Protein AF-A0A8T4JBU8-F1 (afdb_monomer)

Structure (mmCIF, N/CA/C/O backbone):
data_AF-A0A8T4JBU8-F1
#
_entry.id   AF-A0A8T4JBU8-F1
#
loop_
_atom_site.group_PDB
_atom_site.id
_atom_site.type_symbol
_atom_site.label_atom_id
_atom_site.label_alt_id
_atom_site.label_comp_id
_atom_site.label_asym_id
_atom_site.label_entity_id
_atom_site.label_seq_id
_atom_site.pdbx_PDB_ins_code
_atom_site.Cartn_x
_atom_site.Cartn_y
_atom_site.Cartn_z
_atom_site.occupancy
_atom_site.B_iso_or_equiv
_atom_site.auth_seq_id
_atom_site.auth_comp_id
_atom_site.auth_asym_id
_atom_site.auth_atom_id
_atom_site.pdbx_PDB_model_num
ATOM 1 N N . MET A 1 1 ? -31.894 -15.457 31.623 1.00 74.62 1 MET A N 1
ATOM 2 C CA . MET A 1 1 ? -31.331 -14.915 30.362 1.00 74.62 1 MET A CA 1
ATOM 3 C C . MET A 1 1 ? -31.543 -13.406 30.257 1.00 74.62 1 MET A C 1
ATOM 5 O O . MET A 1 1 ? -30.558 -12.688 30.187 1.00 74.62 1 MET A O 1
ATOM 9 N N . ILE A 1 2 ? -32.787 -12.917 30.328 1.00 86.38 2 ILE A N 1
ATOM 10 C CA . ILE A 1 2 ? -33.111 -11.477 30.241 1.00 86.38 2 ILE A CA 1
ATOM 11 C C . ILE A 1 2 ? -32.427 -10.653 31.348 1.00 86.38 2 ILE A C 1
ATOM 13 O O . ILE A 1 2 ? -31.836 -9.618 31.059 1.00 86.38 2 ILE A O 1
ATOM 17 N N . ASP A 1 3 ? -32.409 -11.143 32.589 1.00 89.75 3 ASP A N 1
ATOM 18 C CA . ASP A 1 3 ? -31.789 -10.412 33.709 1.00 89.75 3 ASP A CA 1
ATOM 19 C C . ASP A 1 3 ? -30.261 -10.342 33.613 1.00 89.75 3 ASP A C 1
ATOM 21 O O . ASP A 1 3 ? -29.651 -9.350 34.004 1.00 89.75 3 ASP A O 1
ATOM 25 N N . ALA A 1 4 ? -29.635 -11.369 33.032 1.00 86.44 4 ALA A N 1
ATOM 26 C CA . ALA A 1 4 ? -28.199 -11.369 32.770 1.00 86.44 4 ALA A CA 1
ATOM 27 C C . ALA A 1 4 ? -27.836 -10.323 31.705 1.00 86.44 4 ALA A C 1
ATOM 29 O O . ALA A 1 4 ? -26.882 -9.573 31.890 1.00 86.44 4 ALA A O 1
ATOM 30 N N . LEU A 1 5 ? -28.633 -10.216 30.635 1.00 89.06 5 LEU A N 1
ATOM 31 C CA . LEU A 1 5 ? -28.446 -9.205 29.589 1.00 89.06 5 LEU A CA 1
ATOM 32 C C . LEU A 1 5 ? -28.658 -7.783 30.121 1.00 89.06 5 LEU A C 1
ATOM 34 O O . LEU A 1 5 ? -27.854 -6.901 29.825 1.00 89.06 5 LEU A O 1
ATOM 38 N N . LYS A 1 6 ? -29.683 -7.564 30.956 1.00 89.62 6 LYS A N 1
ATOM 39 C CA . LYS A 1 6 ? -29.900 -6.269 31.623 1.00 89.62 6 LYS A CA 1
ATOM 40 C C . LYS A 1 6 ? -28.721 -5.890 32.511 1.00 89.62 6 LYS A C 1
ATOM 42 O O . LYS A 1 6 ? -28.184 -4.799 32.375 1.00 89.62 6 LYS A O 1
ATOM 47 N N . LYS A 1 7 ? -28.240 -6.824 33.337 1.00 88.62 7 LYS A N 1
ATOM 48 C CA . LYS A 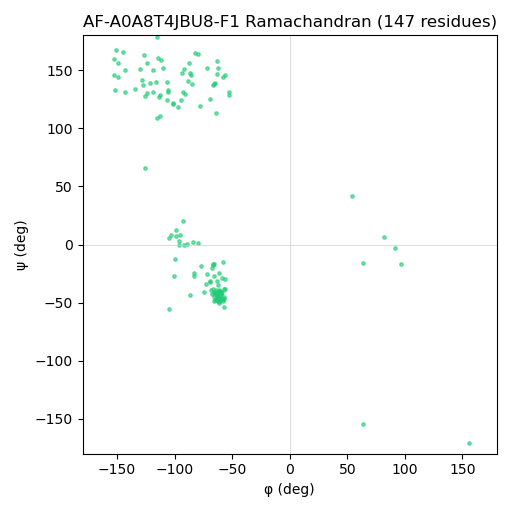1 7 ? -27.076 -6.595 34.202 1.00 88.62 7 LYS A CA 1
ATOM 49 C C . LYS A 1 7 ? -25.821 -6.223 33.404 1.00 88.62 7 LYS A C 1
ATOM 51 O O . LYS A 1 7 ? -25.077 -5.337 33.822 1.00 88.62 7 LYS A O 1
ATOM 56 N N . VAL A 1 8 ? -25.588 -6.876 32.263 1.00 87.31 8 VAL A N 1
ATOM 57 C CA . VAL A 1 8 ? -24.476 -6.545 31.354 1.00 87.31 8 VAL A CA 1
ATOM 58 C C . VAL A 1 8 ? -24.649 -5.147 30.763 1.00 87.31 8 VAL A C 1
ATOM 60 O O . VAL A 1 8 ? -23.716 -4.352 30.827 1.00 87.31 8 VAL A O 1
ATOM 63 N N . SER A 1 9 ? -25.842 -4.825 30.259 1.00 87.00 9 SER A N 1
ATOM 64 C CA . SER A 1 9 ? -26.181 -3.501 29.722 1.00 87.00 9 SER A CA 1
ATOM 65 C C . SER A 1 9 ? -25.972 -2.386 30.750 1.00 87.00 9 SER A C 1
ATOM 67 O O . SER A 1 9 ? -25.334 -1.379 30.454 1.00 87.00 9 SER A O 1
ATOM 69 N N . ASP A 1 10 ? -26.452 -2.566 31.978 1.00 88.75 10 ASP A N 1
ATOM 70 C CA . ASP A 1 10 ? -26.332 -1.559 33.038 1.00 88.75 10 ASP A CA 1
ATOM 71 C C . ASP A 1 10 ? -24.874 -1.357 33.463 1.00 88.75 10 ASP A C 1
ATOM 73 O O . ASP A 1 10 ? -24.428 -0.231 33.693 1.00 88.75 10 ASP A O 1
ATOM 77 N N . THR A 1 11 ? -24.106 -2.449 33.508 1.00 84.81 11 THR A N 1
ATOM 78 C CA . THR A 1 11 ? -22.665 -2.403 33.779 1.00 84.81 11 THR A CA 1
ATOM 79 C C . THR A 1 11 ? -21.936 -1.660 32.662 1.00 84.81 11 THR A C 1
ATOM 81 O O . THR A 1 11 ? -21.146 -0.765 32.950 1.00 84.81 11 THR A O 1
ATOM 84 N N . TRP A 1 12 ? -22.232 -1.972 31.399 1.00 83.06 12 TRP A N 1
ATOM 85 C CA . TRP A 1 12 ? -21.664 -1.284 30.241 1.00 83.06 12 TRP A CA 1
ATOM 86 C C . TRP A 1 12 ? -21.956 0.215 30.289 1.00 83.06 12 TRP A C 1
ATOM 88 O O . TRP A 1 12 ? -21.027 1.015 30.323 1.00 83.06 12 TRP A O 1
ATOM 98 N N . ASN A 1 13 ? -23.230 0.588 30.431 1.00 84.88 13 ASN A N 1
ATOM 99 C CA . ASN A 1 13 ? -23.665 1.980 30.513 1.00 84.88 13 ASN A CA 1
ATOM 100 C C . ASN A 1 13 ? -22.975 2.738 31.650 1.00 84.88 13 ASN A C 1
ATOM 102 O O . ASN A 1 13 ? -22.597 3.891 31.470 1.00 84.88 13 ASN A O 1
ATOM 106 N N . LYS A 1 14 ? -22.750 2.095 32.799 1.00 84.88 14 LYS A N 1
ATOM 107 C CA . LYS A 1 14 ? -22.022 2.704 33.917 1.00 84.88 14 LYS A CA 1
ATOM 108 C C . LYS A 1 14 ? -20.574 3.056 33.557 1.00 84.88 14 LYS A C 1
ATOM 110 O O . LYS A 1 14 ? -20.103 4.118 33.955 1.00 84.88 14 LYS A O 1
ATOM 115 N N . TYR A 1 15 ? -19.865 2.184 32.838 1.00 78.50 15 TYR A N 1
ATOM 116 C CA . TYR A 1 15 ? -18.465 2.416 32.459 1.00 78.50 15 TYR A CA 1
ATOM 117 C C . TYR A 1 15 ? -18.321 3.278 31.201 1.00 78.50 15 TYR A C 1
ATOM 119 O O . TYR A 1 15 ? -17.327 3.988 31.071 1.00 78.50 15 TYR A O 1
ATOM 127 N N . THR A 1 16 ? -19.308 3.268 30.301 1.00 84.25 16 THR A N 1
ATOM 128 C CA . THR A 1 16 ? -19.267 4.029 29.045 1.00 84.25 16 THR A CA 1
ATOM 129 C C . THR A 1 16 ? -19.955 5.393 29.101 1.00 84.25 16 THR A C 1
ATOM 131 O O . THR A 1 16 ? -20.120 6.036 28.065 1.00 84.25 16 THR A O 1
ATOM 134 N N . GLN A 1 17 ? -20.383 5.850 30.275 1.00 85.50 17 GLN A N 1
ATOM 135 C CA . GLN A 1 17 ? -20.943 7.189 30.447 1.00 85.50 17 GLN A CA 1
ATOM 136 C C . GLN A 1 17 ? -19.852 8.241 30.694 1.00 85.50 17 GLN A C 1
ATOM 138 O O . GLN A 1 17 ? -18.827 7.986 31.329 1.00 85.50 17 GLN A O 1
ATOM 143 N N . GLY A 1 18 ? -20.092 9.454 30.191 1.00 88.31 18 GLY A N 1
ATOM 144 C CA . GLY A 1 18 ? -19.197 10.599 30.362 1.00 88.31 18 GLY A CA 1
ATOM 145 C C . GLY A 1 18 ? -17.823 10.417 29.705 1.00 88.31 18 GLY A C 1
ATOM 146 O O . GLY A 1 18 ? -17.656 9.664 28.746 1.00 88.31 18 GLY A O 1
ATOM 147 N N . THR A 1 19 ? -16.818 11.120 30.230 1.00 86.62 19 THR A N 1
ATOM 148 C CA . THR A 1 19 ? -15.453 11.148 29.674 1.00 86.62 19 THR A CA 1
ATOM 149 C C . THR A 1 19 ? -14.777 9.775 29.676 1.00 86.62 19 THR A C 1
ATOM 151 O O . THR A 1 19 ? -14.056 9.449 28.737 1.00 86.62 19 THR A O 1
ATOM 154 N N . ALA A 1 20 ? -15.041 8.942 30.691 1.00 87.94 20 ALA A N 1
ATOM 155 C CA . ALA A 1 20 ? -14.508 7.581 30.766 1.00 87.94 20 ALA A CA 1
ATOM 156 C C . ALA A 1 20 ? -14.975 6.723 29.580 1.00 87.94 20 ALA A C 1
ATOM 158 O O . ALA A 1 20 ? -14.176 6.002 28.987 1.00 87.94 20 ALA A O 1
ATOM 159 N N . GLY A 1 21 ? -16.237 6.873 29.171 1.00 90.50 21 GLY A N 1
ATOM 160 C CA . GLY A 1 21 ? -16.758 6.196 27.992 1.00 90.50 21 G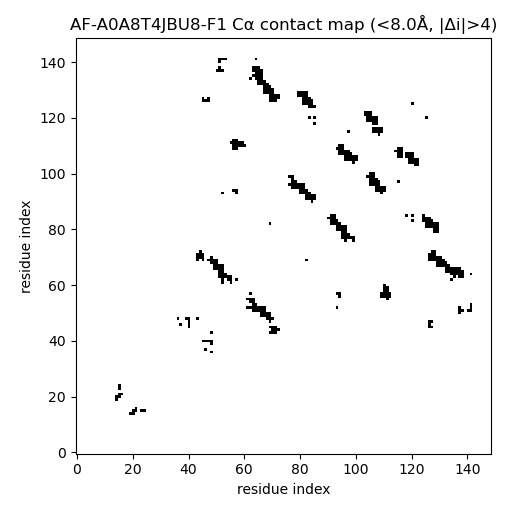LY A CA 1
ATOM 161 C C . GLY A 1 21 ? -16.106 6.629 26.694 1.00 90.50 21 GLY A C 1
ATOM 162 O O . GLY A 1 21 ? -15.759 5.774 25.888 1.00 90.50 21 GLY A O 1
ATOM 163 N N . ILE A 1 22 ? -15.874 7.931 26.508 1.00 90.44 22 ILE A N 1
ATOM 164 C CA . ILE A 1 22 ? -15.168 8.440 25.322 1.00 90.44 22 ILE A CA 1
ATOM 165 C C . ILE A 1 22 ? -13.781 7.798 25.223 1.00 90.44 22 ILE A C 1
ATOM 167 O O . ILE A 1 22 ? -13.420 7.288 24.166 1.00 90.44 22 ILE A O 1
ATOM 171 N N . ILE A 1 23 ? -13.037 7.755 26.332 1.00 92.69 23 ILE A N 1
ATOM 172 C CA . ILE A 1 23 ? -11.715 7.117 26.379 1.00 92.69 23 ILE A CA 1
ATOM 173 C C . ILE A 1 23 ? -11.823 5.631 26.017 1.00 92.69 23 ILE A C 1
ATOM 175 O O . ILE A 1 23 ? -11.061 5.158 25.176 1.00 92.69 23 ILE A O 1
ATOM 179 N N . ILE A 1 24 ? -12.787 4.906 26.595 1.00 92.69 24 ILE A N 1
ATOM 180 C CA . ILE A 1 24 ? -13.013 3.487 26.287 1.00 92.69 24 ILE A CA 1
ATOM 181 C C . ILE A 1 24 ? -13.294 3.291 24.795 1.00 92.69 24 ILE A C 1
ATOM 183 O O . ILE A 1 24 ? -12.655 2.448 24.172 1.00 92.69 24 ILE A O 1
ATOM 187 N N . TYR A 1 25 ? -14.197 4.072 24.198 1.00 93.19 25 TYR A N 1
ATOM 188 C CA . TYR A 1 25 ? -14.528 3.941 22.777 1.00 93.19 25 TYR A CA 1
ATOM 189 C C . TYR A 1 25 ? -13.347 4.267 21.866 1.00 93.19 25 TYR A C 1
ATOM 191 O O . TYR A 1 25 ? -13.142 3.567 20.877 1.00 93.19 25 TYR A O 1
ATOM 199 N N . VAL A 1 26 ? -12.545 5.278 22.204 1.00 94.44 26 VAL A N 1
ATOM 200 C CA . VAL A 1 26 ? -11.326 5.610 21.455 1.00 94.44 26 VAL A CA 1
ATOM 201 C C . VAL A 1 26 ? -10.326 4.456 21.520 1.00 94.44 26 VAL A C 1
ATOM 203 O O . VAL A 1 26 ? -9.834 4.016 20.483 1.00 94.44 26 VAL A O 1
ATOM 206 N N . VAL A 1 27 ? -10.070 3.912 22.713 1.00 95.19 27 VAL A N 1
ATOM 207 C CA . VAL A 1 27 ? -9.154 2.774 22.902 1.00 95.19 27 VAL A CA 1
ATOM 208 C C . VAL A 1 27 ? -9.650 1.535 22.156 1.00 95.19 27 VAL A C 1
ATOM 210 O O . VAL A 1 27 ? -8.877 0.903 21.438 1.00 95.19 27 VAL A O 1
ATOM 213 N N . VAL A 1 28 ? -10.939 1.207 22.274 1.00 95.31 28 VAL A N 1
ATOM 214 C CA . VAL A 1 28 ? -11.559 0.096 21.536 1.00 95.31 28 VAL A CA 1
ATOM 215 C C . VAL A 1 28 ? -11.458 0.330 20.029 1.00 95.31 28 VAL A C 1
ATOM 217 O O . VAL A 1 28 ? -11.129 -0.599 19.299 1.00 95.31 28 VAL A O 1
ATOM 220 N N . GLY A 1 29 ? -11.673 1.559 19.557 1.00 95.44 29 GLY A N 1
ATOM 221 C CA . GLY A 1 29 ? -11.538 1.926 18.148 1.00 95.44 29 GLY A CA 1
ATOM 222 C C . GLY A 1 29 ? -10.126 1.692 17.612 1.00 95.44 29 GLY A C 1
ATOM 223 O O . GLY A 1 29 ? -9.968 1.031 16.586 1.00 95.44 29 GLY A O 1
ATOM 224 N N . PHE A 1 30 ? -9.098 2.157 18.328 1.00 95.69 30 PHE A N 1
ATOM 225 C CA . PHE A 1 30 ? -7.701 1.901 17.959 1.00 95.69 30 PHE A CA 1
ATOM 226 C C . PHE A 1 30 ? -7.355 0.411 17.987 1.00 95.69 30 PHE A C 1
ATOM 228 O O . PHE A 1 30 ? -6.680 -0.070 17.079 1.00 95.69 30 PHE A O 1
ATOM 235 N N . LEU A 1 31 ? -7.847 -0.332 18.983 1.00 96.69 31 LEU A N 1
ATOM 236 C CA . LEU A 1 31 ? -7.634 -1.776 19.066 1.00 96.69 31 LEU A CA 1
ATOM 237 C C . LEU A 1 31 ? -8.275 -2.506 17.881 1.00 96.69 31 LEU A C 1
ATOM 239 O O . LEU A 1 31 ? -7.624 -3.332 17.248 1.00 96.69 31 LEU A O 1
ATOM 243 N N . VAL A 1 32 ? -9.527 -2.185 17.545 1.00 96.94 32 VAL A N 1
ATOM 244 C CA . VAL A 1 32 ? -10.220 -2.768 16.387 1.00 96.94 32 VAL A CA 1
ATOM 245 C C . VAL A 1 32 ? -9.485 -2.424 15.095 1.00 96.94 32 VAL A C 1
ATOM 247 O O . VAL A 1 32 ? -9.242 -3.319 14.292 1.00 96.94 32 VAL A O 1
ATOM 250 N N . ALA A 1 33 ? -9.071 -1.168 14.906 1.00 92.50 33 ALA A N 1
ATOM 251 C CA . ALA A 1 33 ? -8.301 -0.760 13.732 1.00 92.50 33 ALA A CA 1
ATOM 252 C C . ALA A 1 33 ? -6.973 -1.531 13.617 1.00 92.50 33 ALA A C 1
ATOM 254 O O . ALA A 1 33 ? -6.640 -2.018 12.537 1.00 92.50 33 ALA A O 1
ATOM 255 N N . TYR A 1 34 ? -6.250 -1.704 14.727 1.00 95.00 34 TYR A N 1
ATOM 256 C CA . TYR A 1 34 ? -5.013 -2.486 14.776 1.00 95.00 34 TYR A CA 1
ATOM 257 C C . TYR A 1 34 ? -5.240 -3.968 14.444 1.00 95.00 34 TYR A C 1
ATOM 259 O O . TYR A 1 34 ? -4.482 -4.544 13.660 1.00 95.00 34 TYR A O 1
ATOM 267 N N . LEU A 1 35 ? -6.292 -4.581 14.997 1.00 96.62 35 LEU A N 1
ATOM 268 C CA . LEU A 1 35 ? -6.649 -5.977 14.724 1.00 96.62 35 LEU A CA 1
ATOM 269 C C . LEU A 1 35 ? -7.079 -6.180 13.270 1.00 96.62 35 LEU A C 1
ATOM 271 O O . LEU A 1 35 ? -6.671 -7.156 12.650 1.00 96.62 35 LEU A O 1
ATOM 275 N N . VAL A 1 36 ? -7.860 -5.252 12.713 1.00 95.12 36 VAL A N 1
ATOM 276 C CA . VAL A 1 36 ? -8.260 -5.272 11.301 1.00 95.12 36 VAL A CA 1
ATOM 277 C C . VAL A 1 36 ? -7.031 -5.151 10.404 1.00 95.12 36 VAL A C 1
ATOM 279 O O . VAL A 1 36 ? -6.866 -5.971 9.505 1.00 95.12 36 VAL A O 1
ATOM 282 N N . ASN A 1 37 ? -6.135 -4.194 10.671 1.00 92.06 37 ASN A N 1
ATOM 283 C CA . ASN A 1 37 ? -4.912 -4.022 9.887 1.00 92.06 37 ASN A CA 1
ATOM 284 C C . ASN A 1 37 ? -4.013 -5.263 9.951 1.00 92.06 37 ASN A C 1
ATOM 286 O O . ASN A 1 37 ? -3.608 -5.777 8.915 1.00 92.06 37 ASN A O 1
ATOM 290 N N . THR A 1 38 ? -3.758 -5.780 11.155 1.00 94.31 38 THR A N 1
ATOM 291 C CA . THR A 1 38 ? -2.948 -6.991 11.360 1.00 94.3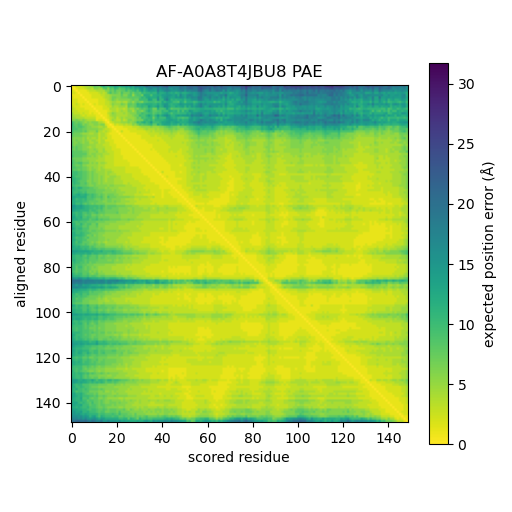1 38 THR A CA 1
ATOM 292 C C . THR A 1 38 ? -3.583 -8.212 10.694 1.00 94.31 38 THR A C 1
ATOM 294 O O . THR A 1 38 ? -2.900 -8.969 10.010 1.00 94.31 38 THR A O 1
ATOM 297 N N . GLY A 1 39 ? -4.897 -8.391 10.845 1.00 97.31 39 GLY A N 1
ATOM 298 C CA . GLY A 1 39 ? -5.631 -9.498 10.236 1.00 97.31 39 GLY A CA 1
ATOM 299 C C . GLY A 1 39 ? -5.604 -9.451 8.708 1.00 97.31 39 GLY A C 1
ATOM 300 O O . GLY A 1 39 ? -5.402 -10.481 8.072 1.00 97.31 39 GLY A O 1
ATOM 301 N N . MET A 1 40 ? -5.744 -8.263 8.111 1.00 96.25 40 MET A N 1
ATOM 302 C CA . MET A 1 40 ? -5.590 -8.095 6.663 1.00 96.25 40 MET A CA 1
ATOM 303 C C . MET A 1 40 ? -4.151 -8.308 6.211 1.00 96.25 40 MET A C 1
ATOM 305 O O . MET A 1 40 ? -3.949 -8.933 5.177 1.00 96.25 40 MET A O 1
ATOM 309 N N . GLY A 1 41 ? -3.165 -7.845 6.980 1.00 96.81 41 GLY A N 1
ATOM 310 C CA . GLY A 1 41 ? -1.759 -8.075 6.664 1.00 96.81 41 GLY A CA 1
ATOM 311 C C . GLY A 1 41 ? -1.417 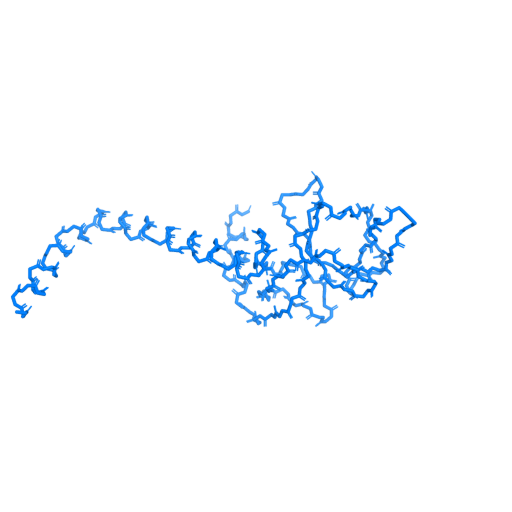-9.563 6.610 1.00 96.81 41 GLY A C 1
ATOM 312 O O . GLY A 1 41 ? -0.796 -10.017 5.659 1.00 96.81 41 GLY A O 1
ATOM 313 N N . MET A 1 42 ? -1.936 -10.355 7.553 1.00 96.75 42 MET A N 1
ATOM 314 C CA . MET A 1 42 ? -1.822 -11.819 7.508 1.00 96.75 42 MET A CA 1
ATOM 315 C C . MET A 1 42 ? -2.589 -12.438 6.331 1.00 96.75 42 MET A C 1
ATOM 317 O O . MET A 1 42 ? -2.101 -13.371 5.705 1.00 96.75 42 MET A O 1
ATOM 321 N N . ALA A 1 43 ? -3.792 -11.943 6.027 1.00 97.06 43 ALA A N 1
ATOM 322 C CA . ALA A 1 43 ? -4.622 -12.488 4.951 1.00 97.06 43 ALA A CA 1
ATOM 323 C C . ALA A 1 43 ? -4.051 -12.218 3.550 1.00 97.06 43 ALA A C 1
ATOM 325 O O . ALA A 1 43 ? -4.244 -13.027 2.645 1.00 97.06 43 ALA A O 1
ATOM 326 N N . PHE A 1 44 ? -3.374 -11.084 3.377 1.00 97.25 44 PHE A N 1
ATOM 327 C CA . PHE A 1 44 ? -2.766 -10.662 2.119 1.00 97.25 44 PHE A CA 1
ATOM 328 C C . PHE A 1 44 ? -1.241 -10.821 2.096 1.00 97.25 44 PHE A C 1
ATOM 330 O O . PHE A 1 44 ? -0.626 -10.398 1.125 1.00 97.25 44 PHE A O 1
ATOM 337 N N . ASP A 1 45 ? -0.641 -11.410 3.131 1.00 96.81 45 ASP A N 1
ATOM 338 C CA . ASP A 1 45 ? 0.805 -11.638 3.263 1.00 96.81 45 ASP A CA 1
ATOM 339 C C . ASP A 1 45 ? 1.666 -10.369 3.089 1.00 96.81 45 ASP A C 1
ATOM 341 O O . ASP A 1 45 ? 2.685 -10.358 2.410 1.00 96.81 45 ASP A O 1
ATOM 345 N N . THR A 1 46 ? 1.231 -9.248 3.663 1.00 97.12 46 THR A N 1
ATOM 346 C CA . THR A 1 46 ? 1.923 -7.954 3.555 1.00 97.12 46 THR A CA 1
ATOM 347 C C . THR A 1 46 ? 1.827 -7.170 4.859 1.00 97.12 46 THR A C 1
ATOM 349 O O . THR A 1 46 ? 0.852 -7.273 5.602 1.00 97.12 46 THR A O 1
ATOM 352 N N . ASP A 1 47 ? 2.825 -6.343 5.151 1.00 94.81 47 ASP A N 1
ATOM 353 C CA . ASP A 1 47 ? 2.795 -5.399 6.272 1.00 94.81 47 ASP A CA 1
ATOM 354 C C . ASP A 1 47 ? 1.933 -4.154 5.979 1.00 94.81 47 ASP A C 1
ATOM 356 O O . ASP A 1 47 ? 1.475 -3.477 6.906 1.00 94.81 47 ASP A O 1
ATOM 360 N N . THR A 1 48 ? 1.647 -3.892 4.698 1.00 95.06 48 THR A N 1
ATOM 361 C CA . THR A 1 48 ? 0.943 -2.698 4.219 1.00 95.06 48 THR A CA 1
ATOM 362 C C . THR A 1 48 ? -0.274 -3.085 3.368 1.00 95.06 48 THR A C 1
ATOM 364 O O . THR A 1 48 ? -0.328 -2.772 2.181 1.00 95.06 48 THR A O 1
ATOM 367 N N . PRO A 1 49 ? -1.306 -3.730 3.948 1.00 96.75 49 PRO A N 1
ATOM 368 C CA . PRO A 1 49 ? -2.423 -4.308 3.190 1.00 96.75 49 PRO A CA 1
ATOM 369 C C . PRO A 1 49 ? -3.311 -3.279 2.485 1.00 96.75 49 PRO A C 1
ATOM 371 O O . PRO A 1 49 ? -4.091 -3.646 1.608 1.00 96.75 49 PRO A O 1
ATOM 374 N N . MET A 1 50 ? -3.233 -1.999 2.866 1.00 95.62 50 MET A N 1
ATOM 375 C CA . MET A 1 50 ? -4.038 -0.926 2.286 1.00 95.62 50 MET A CA 1
ATOM 376 C C . MET A 1 50 ? -3.247 0.378 2.169 1.00 95.62 50 MET A C 1
ATOM 378 O O . MET A 1 50 ? -2.700 0.883 3.154 1.00 95.62 50 MET A O 1
ATOM 382 N N . VAL A 1 51 ? -3.296 1.004 0.994 1.00 95.88 51 VAL A N 1
ATOM 383 C CA . VAL A 1 51 ? -2.719 2.329 0.738 1.00 95.88 51 VAL A CA 1
ATOM 384 C C . VAL A 1 51 ? -3.746 3.268 0.118 1.00 95.88 51 VAL A C 1
ATOM 386 O O . VAL A 1 51 ? -4.515 2.888 -0.759 1.00 95.88 51 VAL A O 1
ATOM 389 N N . ALA A 1 52 ? -3.774 4.518 0.581 1.00 96.44 52 ALA A N 1
ATOM 390 C CA . ALA A 1 52 ? -4.608 5.554 -0.018 1.00 96.44 52 ALA A CA 1
ATOM 391 C C . ALA A 1 52 ? -3.796 6.314 -1.067 1.00 96.44 52 ALA A C 1
ATOM 393 O O . ALA A 1 52 ? -2.681 6.761 -0.790 1.00 96.44 52 ALA A O 1
ATOM 394 N N . VAL A 1 53 ? -4.362 6.482 -2.256 1.00 96.81 53 VAL A N 1
ATOM 395 C CA . VAL A 1 53 ? -3.702 7.179 -3.361 1.00 96.81 53 VAL A CA 1
ATOM 396 C C . VAL A 1 53 ? -3.794 8.684 -3.129 1.00 96.81 53 VAL A C 1
ATOM 398 O O . VAL A 1 53 ? -4.886 9.247 -3.050 1.00 96.81 53 VAL A O 1
ATOM 401 N N . PHE A 1 54 ? -2.640 9.339 -3.005 1.00 94.00 54 PHE A N 1
ATOM 402 C CA . PHE A 1 54 ? -2.557 10.758 -2.643 1.00 94.00 54 PHE A CA 1
ATOM 403 C C . PHE A 1 54 ? -2.315 11.692 -3.841 1.00 94.00 54 PHE A C 1
ATOM 405 O O . PHE A 1 54 ? -2.714 12.855 -3.811 1.00 94.00 54 PHE A O 1
ATOM 412 N N . SER A 1 55 ? -1.675 11.198 -4.905 1.00 93.50 55 SER A N 1
ATOM 413 C CA . SER A 1 55 ? -1.275 11.988 -6.077 1.00 93.50 55 SER A CA 1
ATOM 414 C C . SER A 1 55 ? -2.004 11.544 -7.353 1.00 93.50 55 SER A C 1
ATOM 416 O O . SER A 1 55 ? -2.799 10.607 -7.348 1.00 93.50 55 SER A O 1
ATOM 418 N N . GLN A 1 56 ? -1.724 12.230 -8.464 1.00 95.50 56 GLN A N 1
ATOM 419 C CA . GLN A 1 56 ? -2.235 11.891 -9.797 1.00 95.50 56 GLN A CA 1
ATOM 420 C C . GLN A 1 56 ? -1.217 11.114 -10.654 1.00 95.50 56 GLN A C 1
ATOM 422 O O . GLN A 1 56 ? -1.417 10.987 -11.862 1.00 95.50 56 GLN A O 1
ATOM 427 N N . SER A 1 57 ? -0.122 10.607 -10.070 1.00 96.81 57 SER A N 1
ATOM 428 C CA . SER A 1 57 ? 0.941 9.932 -10.837 1.00 96.81 57 SER A CA 1
ATOM 429 C C . SER A 1 57 ? 0.498 8.603 -11.445 1.00 96.81 57 SER A C 1
ATOM 431 O O . SER A 1 57 ? 1.102 8.148 -12.406 1.00 96.81 57 SER A O 1
ATOM 433 N N . MET A 1 58 ? -0.566 7.997 -10.918 1.00 97.88 58 MET A N 1
ATOM 434 C CA . MET A 1 58 ? -1.096 6.712 -11.377 1.00 97.88 58 MET A CA 1
ATOM 435 C C . MET A 1 58 ? -2.362 6.830 -12.230 1.00 97.88 58 MET A C 1
ATOM 437 O O . MET A 1 58 ? -2.977 5.815 -12.545 1.00 97.88 58 MET A O 1
ATOM 441 N N . VAL A 1 59 ? -2.772 8.038 -12.622 1.00 97.38 59 VAL A N 1
ATOM 442 C CA . VAL A 1 59 ? -3.910 8.226 -13.539 1.00 97.38 59 VAL A CA 1
ATOM 443 C C . VAL A 1 59 ? -3.567 7.621 -14.914 1.00 97.38 59 VAL A C 1
ATOM 445 O O . VAL A 1 59 ? -2.443 7.798 -15.374 1.00 97.38 59 VAL A O 1
ATOM 448 N N . PRO A 1 60 ? -4.499 6.928 -15.602 1.00 96.69 60 PRO A N 1
ATOM 449 C CA . PRO A 1 60 ? -5.903 6.674 -15.245 1.00 96.69 60 PRO A CA 1
ATOM 450 C C . PRO A 1 60 ? -6.136 5.401 -14.414 1.00 96.69 60 PRO A C 1
ATOM 452 O O . PRO A 1 60 ? -7.276 5.089 -14.075 1.00 96.69 60 PRO A O 1
ATOM 455 N N . THR A 1 61 ? -5.089 4.650 -14.085 1.00 97.50 61 THR A N 1
ATOM 456 C CA . THR A 1 61 ? -5.206 3.384 -13.350 1.00 97.50 61 THR A CA 1
ATOM 457 C C . THR A 1 61 ? -5.728 3.598 -11.933 1.00 97.50 61 THR A C 1
ATOM 459 O O . THR A 1 61 ? -6.696 2.950 -11.521 1.00 97.50 61 THR A O 1
ATOM 462 N N . PHE A 1 62 ? -5.149 4.552 -11.204 1.00 97.94 62 PHE A N 1
ATOM 463 C CA . PHE A 1 62 ? -5.589 4.975 -9.879 1.00 97.94 62 PHE A CA 1
ATOM 464 C C . PHE A 1 62 ? -5.771 6.486 -9.804 1.00 97.94 62 PHE A C 1
ATOM 466 O O . PHE A 1 62 ? -4.976 7.256 -10.343 1.00 97.94 62 PHE A O 1
ATOM 473 N N . TYR A 1 63 ? -6.814 6.899 -9.092 1.00 97.81 63 TYR A N 1
ATOM 474 C CA . TYR A 1 63 ? -7.135 8.300 -8.860 1.00 97.81 63 TYR A CA 1
ATOM 475 C C . TYR A 1 63 ? -6.892 8.662 -7.399 1.00 97.81 63 TYR A C 1
ATOM 477 O O . TYR A 1 63 ? -7.015 7.824 -6.505 1.00 97.81 63 TYR A O 1
ATOM 485 N N . LYS A 1 64 ? -6.572 9.935 -7.145 1.00 96.81 64 LYS A N 1
ATOM 486 C CA . LYS A 1 64 ? -6.482 10.464 -5.781 1.00 96.81 64 LYS A CA 1
ATOM 487 C C . LYS A 1 64 ? -7.772 10.150 -5.014 1.00 96.81 64 LYS A C 1
ATOM 489 O O . LYS A 1 64 ? -8.867 10.448 -5.490 1.00 96.81 64 LYS A O 1
ATOM 494 N N . GLY A 1 65 ? -7.621 9.561 -3.830 1.00 96.88 65 GLY A N 1
ATOM 495 C CA . GLY A 1 65 ? -8.725 9.107 -2.986 1.00 96.88 65 GLY A CA 1
ATOM 496 C C . GLY A 1 65 ? -9.158 7.656 -3.208 1.00 96.88 65 GLY A C 1
ATOM 497 O O . GLY A 1 65 ? -10.006 7.177 -2.459 1.00 96.88 65 GLY A O 1
ATOM 498 N N . ASP A 1 66 ? -8.580 6.926 -4.164 1.00 98.25 66 ASP A N 1
ATOM 499 C CA . ASP A 1 66 ? -8.731 5.468 -4.222 1.00 98.25 66 ASP A CA 1
ATOM 500 C C . ASP A 1 66 ? -8.044 4.827 -3.000 1.00 98.25 66 ASP A C 1
ATOM 502 O O . ASP A 1 66 ? -6.946 5.233 -2.605 1.00 98.25 66 ASP A O 1
ATOM 506 N N . LEU A 1 67 ? -8.684 3.819 -2.399 1.00 97.69 67 LEU A N 1
ATOM 507 C CA . LEU A 1 67 ? -8.034 2.910 -1.453 1.00 97.69 67 LEU A CA 1
ATOM 508 C C . LEU A 1 67 ? -7.625 1.646 -2.208 1.00 97.69 67 LEU A C 1
ATOM 510 O O . LEU A 1 67 ? -8.486 0.950 -2.744 1.00 97.69 67 LEU A O 1
ATOM 514 N N . VAL A 1 68 ? -6.332 1.356 -2.260 1.00 98.12 68 VAL A N 1
ATOM 515 C CA . VAL A 1 68 ? -5.772 0.204 -2.970 1.00 98.12 68 VAL A CA 1
ATOM 516 C C . VAL A 1 68 ? -5.341 -0.846 -1.958 1.00 98.12 68 VAL A C 1
ATOM 518 O O . VAL A 1 68 ? -4.652 -0.531 -0.990 1.00 98.12 68 VAL A O 1
ATOM 521 N N . PHE A 1 69 ? -5.753 -2.085 -2.196 1.00 97.81 69 PHE A N 1
ATOM 522 C CA . PHE A 1 69 ? -5.331 -3.244 -1.427 1.00 97.81 69 PHE A CA 1
ATOM 523 C C . PHE A 1 69 ? -4.060 -3.829 -2.019 1.00 97.81 69 PHE A C 1
ATOM 525 O O . PHE A 1 69 ? -3.904 -3.892 -3.243 1.00 97.81 69 PHE A O 1
ATOM 532 N N . VAL A 1 70 ? -3.174 -4.257 -1.132 1.00 98.44 70 VAL A N 1
ATOM 533 C CA . VAL A 1 70 ? -1.852 -4.774 -1.469 1.00 98.44 70 VAL A CA 1
ATOM 534 C C . VAL A 1 70 ? -1.786 -6.234 -1.057 1.00 98.44 70 VAL A C 1
ATOM 536 O O . VAL A 1 70 ? -2.304 -6.603 -0.006 1.00 98.44 70 VAL A O 1
ATOM 539 N N . THR A 1 71 ? -1.170 -7.067 -1.885 1.00 98.31 71 THR A N 1
ATOM 540 C CA . THR A 1 71 ? -0.893 -8.471 -1.578 1.00 98.31 71 THR A CA 1
ATOM 541 C C . THR A 1 71 ? 0.596 -8.728 -1.721 1.00 98.31 71 THR A C 1
ATOM 543 O O . THR A 1 71 ? 1.195 -8.335 -2.724 1.00 98.31 71 THR A O 1
ATOM 546 N N . GLY A 1 72 ? 1.188 -9.359 -0.711 1.00 97.69 72 GLY A N 1
ATOM 547 C CA . GLY A 1 72 ? 2.578 -9.780 -0.727 1.00 97.69 72 GLY A CA 1
ATOM 548 C C . GLY A 1 72 ? 2.878 -10.675 -1.914 1.00 97.69 72 GLY A C 1
ATOM 549 O O . GLY A 1 72 ? 2.029 -11.426 -2.398 1.00 97.69 72 GLY A O 1
ATOM 550 N N . SER A 1 73 ? 4.095 -10.550 -2.423 1.00 96.31 73 SER A N 1
ATOM 551 C CA . SER A 1 73 ? 4.582 -11.375 -3.515 1.00 96.31 73 SER A CA 1
ATOM 552 C C . SER A 1 73 ? 6.093 -11.489 -3.431 1.00 96.31 73 SER A C 1
ATOM 554 O O . SER A 1 73 ? 6.785 -10.534 -3.081 1.00 96.31 73 SER A O 1
ATOM 556 N N . ASP A 1 74 ? 6.607 -12.648 -3.819 1.00 93.38 74 ASP A N 1
ATOM 557 C CA . ASP A 1 74 ? 8.039 -12.867 -4.012 1.00 93.38 74 ASP A CA 1
ATOM 558 C C . ASP A 1 74 ? 8.475 -12.782 -5.473 1.00 93.38 74 ASP A C 1
ATOM 560 O O . ASP A 1 74 ? 9.673 -12.717 -5.760 1.00 93.38 74 ASP A O 1
ATOM 564 N N . ASP A 1 75 ? 7.505 -12.777 -6.380 1.00 95.25 75 ASP A N 1
ATOM 565 C CA . ASP A 1 75 ? 7.702 -12.706 -7.818 1.00 95.25 75 ASP A CA 1
ATOM 566 C C . ASP A 1 75 ? 7.158 -11.377 -8.334 1.00 95.25 75 ASP A C 1
ATOM 568 O O . ASP A 1 75 ? 6.005 -11.040 -8.058 1.00 95.25 75 ASP A O 1
ATOM 572 N N . TYR A 1 76 ? 7.965 -10.620 -9.068 1.00 97.12 76 TYR A N 1
ATOM 573 C CA . TYR A 1 76 ? 7.614 -9.315 -9.621 1.00 97.12 76 TYR A CA 1
ATOM 574 C C . TYR A 1 76 ? 8.065 -9.250 -11.072 1.00 97.12 76 TYR A C 1
ATOM 576 O O . TYR A 1 76 ? 9.191 -9.607 -11.404 1.00 97.12 76 TYR A O 1
ATOM 584 N N . SER A 1 77 ? 7.179 -8.766 -11.932 1.00 97.94 77 SER A N 1
ATOM 585 C CA . SER A 1 77 ? 7.388 -8.683 -13.371 1.00 97.94 77 SER A CA 1
ATOM 586 C C . SER A 1 77 ? 7.203 -7.254 -13.872 1.00 97.94 77 SER A C 1
ATOM 588 O O . SER A 1 77 ? 6.481 -6.447 -13.282 1.00 97.94 77 SER A O 1
ATOM 590 N N . THR A 1 78 ? 7.824 -6.935 -15.009 1.00 98.19 78 THR A N 1
ATOM 591 C CA . THR A 1 78 ? 7.532 -5.693 -15.733 1.00 98.19 78 THR A CA 1
ATOM 592 C C . THR A 1 78 ? 6.031 -5.566 -15.982 1.00 98.19 78 THR A C 1
ATOM 594 O O . THR A 1 78 ? 5.389 -6.494 -16.470 1.00 98.19 78 THR A O 1
ATOM 597 N N . GLY A 1 79 ? 5.474 -4.399 -15.663 1.00 98.19 79 GLY A N 1
ATOM 598 C CA . GLY A 1 79 ? 4.045 -4.122 -15.767 1.00 98.19 79 GLY A CA 1
ATOM 599 C C . GLY A 1 79 ? 3.267 -4.287 -14.461 1.00 98.19 79 GLY A C 1
ATOM 600 O O . GLY A 1 79 ? 2.178 -3.711 -14.364 1.00 98.19 79 GLY A O 1
ATOM 601 N N . ASP A 1 80 ? 3.814 -4.972 -13.453 1.00 98.50 80 ASP A N 1
ATOM 602 C CA . ASP A 1 80 ? 3.200 -5.046 -12.124 1.00 98.50 80 ASP A CA 1
ATOM 603 C C . ASP A 1 80 ? 3.136 -3.662 -11.478 1.00 98.50 80 ASP A C 1
ATOM 605 O O . ASP A 1 80 ? 4.015 -2.827 -11.676 1.00 98.50 80 ASP A O 1
ATOM 609 N N . ILE A 1 81 ? 2.102 -3.410 -10.679 1.00 98.62 81 ILE A N 1
ATOM 610 C CA . ILE A 1 81 ? 2.026 -2.207 -9.851 1.00 98.62 81 ILE A CA 1
ATOM 611 C C . ILE A 1 81 ? 2.389 -2.603 -8.434 1.00 98.62 81 ILE A C 1
ATOM 613 O O . ILE A 1 81 ? 1.720 -3.451 -7.847 1.00 98.62 81 ILE A O 1
ATOM 617 N N . ILE A 1 82 ? 3.432 -1.987 -7.898 1.00 98.56 82 ILE A N 1
ATOM 618 C CA . ILE A 1 82 ? 4.003 -2.346 -6.605 1.00 98.56 82 ILE A CA 1
ATOM 619 C C . ILE A 1 82 ? 3.922 -1.182 -5.629 1.00 98.56 82 ILE A C 1
ATOM 621 O O . ILE A 1 82 ? 3.945 -0.014 -6.032 1.00 98.56 82 ILE A O 1
ATOM 625 N N . VAL A 1 83 ? 3.819 -1.522 -4.348 1.00 98.31 83 VAL A N 1
ATOM 626 C CA . VAL A 1 83 ? 3.890 -0.582 -3.230 1.00 98.31 83 VAL A CA 1
ATOM 627 C C . VAL A 1 83 ? 5.232 -0.766 -2.543 1.00 98.31 83 VAL A C 1
ATOM 629 O O . VAL A 1 83 ? 5.563 -1.883 -2.158 1.00 98.31 83 VAL A O 1
ATOM 632 N N . PHE A 1 84 ? 6.005 0.305 -2.410 1.00 97.94 84 PHE A N 1
ATOM 633 C CA . PHE A 1 84 ? 7.368 0.243 -1.889 1.00 97.94 84 PHE A CA 1
ATOM 634 C C . PHE A 1 84 ? 7.759 1.514 -1.141 1.00 97.94 84 PHE A C 1
ATOM 636 O O . PHE A 1 84 ? 7.231 2.597 -1.416 1.00 97.94 84 PHE A O 1
ATOM 643 N N . ASP A 1 85 ? 8.731 1.385 -0.249 1.00 97.19 85 ASP A N 1
ATOM 644 C CA . ASP A 1 85 ? 9.336 2.509 0.453 1.00 97.19 85 ASP A CA 1
ATOM 645 C C . ASP A 1 85 ? 10.570 3.048 -0.282 1.00 97.19 85 ASP A C 1
ATOM 647 O O . ASP A 1 85 ? 11.293 2.344 -0.990 1.00 97.19 85 ASP A O 1
ATOM 651 N N . VAL A 1 86 ? 10.820 4.346 -0.103 1.00 94.38 86 VAL A N 1
ATOM 652 C CA . VAL A 1 86 ? 12.033 5.021 -0.580 1.00 94.38 86 VAL A CA 1
ATOM 653 C C . VAL A 1 86 ? 12.660 5.716 0.616 1.00 94.38 86 VAL A C 1
ATOM 655 O O . VAL A 1 86 ? 11.988 6.491 1.288 1.00 94.38 86 VAL A O 1
ATOM 658 N N . GLY A 1 87 ? 13.949 5.477 0.876 1.00 86.00 87 GLY A N 1
ATOM 659 C CA . GLY A 1 87 ? 14.589 5.823 2.155 1.00 86.00 87 GLY A CA 1
ATOM 660 C C . GLY A 1 87 ? 14.539 7.297 2.591 1.00 86.00 87 GLY A C 1
ATOM 661 O O . GLY A 1 87 ? 14.785 7.590 3.755 1.00 86.00 87 GLY A O 1
ATOM 662 N N . ASN A 1 88 ? 14.217 8.240 1.701 1.00 84.81 88 ASN A N 1
ATOM 663 C CA . ASN A 1 88 ? 14.036 9.657 2.038 1.00 84.81 88 ASN A CA 1
ATOM 664 C C . ASN A 1 88 ? 12.563 10.079 2.212 1.00 84.81 88 ASN A C 1
ATOM 666 O O . ASN A 1 88 ? 12.287 11.275 2.336 1.00 84.81 88 ASN A O 1
ATOM 670 N N . LYS A 1 89 ? 11.617 9.135 2.189 1.00 86.62 89 LYS A N 1
ATOM 671 C CA . LYS A 1 89 ? 10.181 9.392 2.316 1.00 86.62 89 LYS A CA 1
ATOM 672 C C . LYS A 1 89 ? 9.599 8.638 3.502 1.00 86.62 89 LYS A C 1
ATOM 674 O O . LYS A 1 89 ? 9.882 7.470 3.708 1.00 86.62 89 LYS A O 1
ATOM 679 N N . ASN A 1 90 ? 8.707 9.306 4.230 1.00 87.50 90 ASN A N 1
ATOM 680 C CA . ASN A 1 90 ? 7.978 8.721 5.362 1.00 87.50 90 ASN A CA 1
ATOM 681 C C . ASN A 1 90 ? 6.624 8.121 4.936 1.00 87.50 90 ASN A C 1
ATOM 683 O O . ASN A 1 90 ? 5.697 8.041 5.740 1.00 87.50 90 ASN A O 1
ATOM 687 N N . TYR A 1 91 ? 6.460 7.816 3.650 1.00 90.75 91 TYR A N 1
ATOM 688 C CA . TYR A 1 91 ? 5.234 7.261 3.092 1.00 90.75 91 TYR A CA 1
ATOM 689 C C . TYR A 1 91 ? 5.565 6.360 1.896 1.00 90.75 91 TYR A C 1
ATOM 691 O O . TYR A 1 91 ? 6.453 6.718 1.112 1.00 90.75 91 TYR A O 1
ATOM 699 N N . PRO A 1 92 ? 4.813 5.261 1.709 1.00 95.56 92 PRO A N 1
ATOM 700 C CA . PRO A 1 92 ? 5.041 4.351 0.601 1.00 95.56 92 PRO A CA 1
ATOM 701 C C . PRO A 1 92 ? 4.604 4.974 -0.727 1.00 95.56 92 PRO A C 1
ATOM 703 O O . PRO A 1 92 ? 3.685 5.803 -0.794 1.00 95.56 92 PRO A O 1
ATOM 706 N N . ILE A 1 93 ? 5.252 4.547 -1.804 1.00 97.19 93 ILE A N 1
ATOM 707 C CA . ILE A 1 93 ? 4.950 4.920 -3.185 1.00 97.19 93 ILE A CA 1
ATOM 708 C C . ILE A 1 93 ? 4.280 3.735 -3.874 1.00 97.19 93 ILE A C 1
ATOM 710 O O . ILE A 1 93 ? 4.680 2.592 -3.688 1.00 97.19 93 ILE A O 1
ATOM 714 N N . ILE A 1 94 ? 3.270 4.016 -4.696 1.00 98.12 94 ILE A N 1
ATOM 715 C CA . ILE A 1 94 ? 2.611 3.031 -5.552 1.00 98.12 94 ILE A CA 1
ATOM 716 C C . ILE A 1 94 ? 2.851 3.389 -7.013 1.00 98.12 94 ILE A C 1
ATOM 718 O O . ILE A 1 94 ? 2.289 4.372 -7.477 1.00 98.12 94 ILE A O 1
ATOM 722 N N . HIS A 1 95 ? 3.668 2.617 -7.731 1.00 98.50 95 HIS A N 1
ATOM 723 C CA . HIS A 1 95 ? 3.989 2.846 -9.147 1.00 98.50 95 HIS A CA 1
ATOM 724 C C . HIS A 1 95 ? 4.157 1.524 -9.907 1.00 98.50 95 HIS A C 1
ATOM 726 O O . HIS A 1 95 ? 4.260 0.452 -9.309 1.00 98.50 95 HIS A O 1
ATOM 732 N N . ARG A 1 96 ? 4.164 1.596 -11.241 1.00 98.62 96 ARG A N 1
ATOM 733 C CA . ARG A 1 96 ? 4.329 0.428 -12.108 1.00 98.62 96 ARG A CA 1
ATOM 734 C C . ARG A 1 96 ? 5.801 0.096 -12.316 1.00 98.62 96 ARG A C 1
ATOM 736 O O . ARG A 1 96 ? 6.603 0.997 -12.552 1.00 98.62 96 ARG A O 1
ATOM 743 N N . VAL A 1 97 ? 6.146 -1.187 -12.287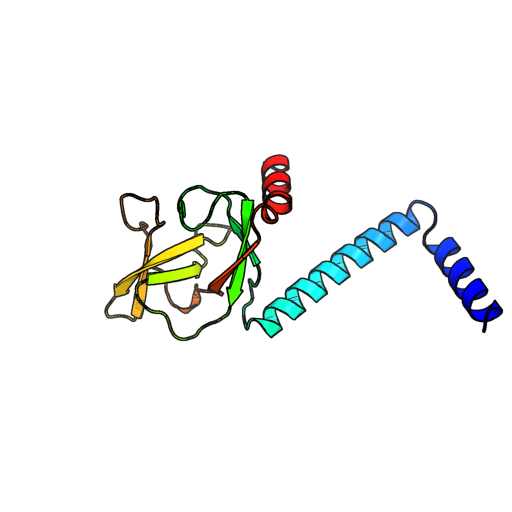 1.00 98.62 97 VAL A N 1
ATOM 744 C CA . VAL A 1 97 ? 7.456 -1.695 -12.699 1.00 98.62 97 VAL A CA 1
ATOM 745 C C . VAL A 1 97 ? 7.630 -1.425 -14.190 1.00 98.62 97 VAL A C 1
ATOM 747 O O . VAL A 1 97 ? 6.919 -1.979 -15.031 1.00 98.62 97 VAL A O 1
ATOM 750 N N . PHE A 1 98 ? 8.573 -0.549 -14.508 1.00 97.94 98 PHE A N 1
ATOM 751 C CA . PHE A 1 98 ? 8.932 -0.164 -15.866 1.00 97.94 98 PHE A CA 1
ATOM 752 C C . PHE A 1 98 ? 9.979 -1.115 -16.456 1.00 97.94 98 PHE A C 1
ATOM 754 O O . PHE A 1 98 ? 9.839 -1.551 -17.597 1.00 97.94 98 PHE A O 1
ATOM 761 N N . SER A 1 99 ? 10.994 -1.474 -15.670 1.00 98.06 99 SER A N 1
ATOM 762 C CA . SER A 1 99 ? 12.011 -2.466 -16.029 1.00 98.06 99 SER A CA 1
ATOM 763 C C . SER A 1 99 ? 12.579 -3.137 -14.782 1.00 98.06 99 SER A C 1
ATOM 765 O O . SER A 1 99 ? 12.469 -2.607 -13.674 1.00 98.06 99 SER A O 1
ATOM 767 N N . ILE A 1 100 ? 13.176 -4.307 -14.991 1.00 98.00 100 ILE A N 1
ATOM 768 C CA . ILE A 1 100 ? 13.937 -5.051 -13.989 1.00 98.00 100 ILE A CA 1
ATOM 769 C C . ILE A 1 100 ? 15.392 -5.025 -14.452 1.00 98.00 100 ILE A C 1
ATOM 771 O O . ILE A 1 100 ? 15.662 -5.303 -15.622 1.00 98.00 100 ILE A O 1
ATOM 775 N N . GLU A 1 101 ? 16.296 -4.626 -13.568 1.00 96.62 101 GLU A N 1
ATOM 776 C CA . GLU A 1 101 ? 17.731 -4.565 -13.841 1.00 96.62 101 GLU A CA 1
ATOM 777 C C . GLU A 1 101 ? 18.373 -5.956 -13.668 1.00 96.62 101 GLU A C 1
ATOM 779 O O . GLU A 1 101 ? 17.792 -6.858 -13.062 1.00 96.62 101 GLU A O 1
ATOM 784 N N . ASP A 1 102 ? 19.598 -6.134 -14.169 1.00 95.81 102 ASP A N 1
ATOM 785 C CA . ASP A 1 102 ? 20.304 -7.427 -14.134 1.00 95.81 102 ASP A CA 1
ATOM 786 C C . ASP A 1 102 ? 20.570 -7.945 -12.707 1.00 95.81 102 ASP A C 1
ATOM 788 O O . ASP A 1 102 ? 20.713 -9.150 -12.495 1.00 95.81 102 ASP A O 1
ATOM 792 N N . ASP A 1 103 ? 20.630 -7.048 -11.719 1.00 95.19 103 ASP A N 1
ATOM 793 C CA . ASP A 1 103 ? 20.796 -7.379 -10.299 1.00 95.19 103 ASP A CA 1
ATOM 794 C C . ASP A 1 103 ? 19.474 -7.734 -9.589 1.00 95.19 103 ASP A C 1
ATOM 796 O O . ASP A 1 103 ? 19.472 -8.017 -8.390 1.00 95.19 103 ASP A O 1
ATOM 800 N N . GLY A 1 104 ? 18.353 -7.744 -10.320 1.00 94.69 104 GLY A N 1
ATOM 801 C CA . GLY A 1 104 ? 17.018 -8.033 -9.797 1.00 94.69 104 GLY A CA 1
ATOM 802 C C . GLY A 1 104 ? 16.330 -6.843 -9.125 1.00 94.69 104 GLY A C 1
ATOM 803 O O . GLY A 1 104 ? 15.259 -7.017 -8.542 1.00 94.69 104 GLY A O 1
ATOM 804 N N . SER A 1 105 ? 16.919 -5.647 -9.185 1.00 97.00 105 SER A N 1
ATOM 805 C CA . SER A 1 105 ? 16.270 -4.417 -8.735 1.00 97.00 105 SER A CA 1
ATOM 806 C C . SER A 1 105 ? 15.281 -3.870 -9.772 1.00 97.00 105 SER A C 1
ATOM 808 O O . SER A 1 105 ? 15.269 -4.267 -10.938 1.00 97.00 105 SER A O 1
ATOM 810 N N . PHE A 1 106 ? 14.410 -2.958 -9.346 1.00 98.19 106 PHE A N 1
ATOM 811 C CA . PHE A 1 106 ? 13.272 -2.491 -10.131 1.00 98.19 106 PHE A CA 1
ATOM 812 C C . PHE A 1 106 ? 13.369 -0.994 -10.413 1.00 98.19 106 PHE A C 1
ATOM 814 O O . PHE A 1 106 ? 13.521 -0.174 -9.499 1.00 98.19 106 PHE A O 1
ATOM 821 N N . ARG A 1 107 ? 13.175 -0.617 -11.679 1.00 98.12 107 ARG A N 1
ATOM 822 C CA . ARG A 1 107 ? 12.817 0.756 -12.046 1.00 98.12 107 ARG A CA 1
ATOM 823 C C . ARG A 1 107 ? 11.313 0.879 -12.079 1.00 98.12 107 ARG A C 1
ATOM 825 O O . ARG A 1 107 ? 10.631 0.109 -12.755 1.00 98.12 107 ARG A O 1
ATOM 832 N N . THR A 1 108 ? 10.798 1.889 -11.399 1.00 98.44 108 THR A N 1
ATOM 833 C CA . THR A 1 108 ? 9.369 2.167 -11.338 1.00 98.44 108 THR A CA 1
ATOM 834 C C . THR A 1 108 ? 9.020 3.461 -12.059 1.00 98.44 108 THR A C 1
ATOM 836 O O . THR A 1 108 ? 9.874 4.300 -12.364 1.00 98.44 108 THR A O 1
ATOM 839 N N . LYS A 1 109 ? 7.753 3.576 -12.442 1.00 98.31 109 LYS A N 1
ATOM 840 C CA . LYS A 1 109 ? 7.206 4.739 -13.125 1.00 98.31 109 LYS A CA 1
ATOM 841 C C . LYS A 1 109 ? 5.718 4.864 -12.808 1.00 98.31 109 LYS A C 1
ATOM 843 O O . LYS A 1 109 ? 4.972 3.892 -12.908 1.00 98.31 109 LYS A O 1
ATOM 848 N N . GLY A 1 110 ? 5.279 6.070 -12.461 1.00 98.19 110 GLY A N 1
ATOM 849 C CA . GLY A 1 110 ? 3.854 6.392 -12.422 1.00 98.19 110 GLY A CA 1
ATOM 850 C C . GLY A 1 110 ? 3.247 6.376 -13.825 1.0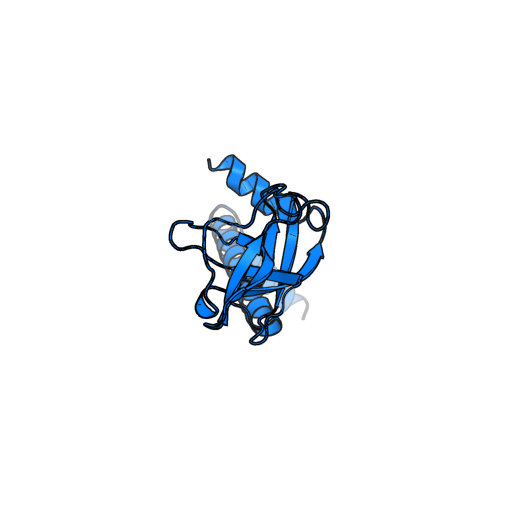0 98.19 110 GLY A C 1
ATOM 851 O O . GLY A 1 110 ? 3.849 6.904 -14.760 1.00 98.19 110 GLY A O 1
ATOM 852 N N . ASP A 1 111 ? 2.054 5.804 -13.980 1.00 98.19 111 ASP A N 1
ATOM 853 C CA . ASP A 1 111 ? 1.369 5.684 -15.277 1.00 98.19 111 ASP A CA 1
ATOM 854 C C . ASP A 1 111 ? 1.164 7.033 -15.995 1.00 98.19 111 ASP A C 1
ATOM 856 O O . ASP A 1 111 ? 1.185 7.092 -17.223 1.00 98.19 111 ASP A O 1
ATOM 860 N N . ASN A 1 112 ? 1.031 8.119 -15.231 1.00 97.75 112 ASN A N 1
ATOM 861 C CA . ASN A 1 112 ? 0.869 9.486 -15.725 1.00 97.75 112 ASN A CA 1
ATOM 862 C C . ASN A 1 112 ? 2.190 10.281 -15.783 1.00 97.75 112 ASN A C 1
ATOM 864 O O . ASN A 1 112 ? 2.190 11.477 -16.077 1.00 97.75 112 ASN A O 1
ATOM 868 N N . ASN A 1 113 ? 3.328 9.667 -15.453 1.00 96.94 113 ASN A N 1
ATOM 869 C CA . ASN A 1 113 ? 4.618 10.355 -15.457 1.00 96.94 113 ASN A CA 1
ATOM 870 C C . ASN A 1 113 ? 5.257 10.300 -16.858 1.00 96.94 113 ASN A C 1
ATOM 872 O O . ASN A 1 113 ? 5.136 9.318 -17.589 1.00 96.94 113 ASN A O 1
ATOM 876 N N . GLY A 1 114 ? 6.005 11.339 -17.240 1.00 96.25 114 GLY A N 1
ATOM 877 C CA . GLY A 1 114 ? 6.761 11.348 -18.504 1.00 96.25 114 GLY A CA 1
ATOM 878 C C . GLY A 1 114 ? 7.998 10.441 -18.472 1.00 96.25 114 GLY A C 1
ATOM 879 O O . GLY A 1 114 ? 8.321 9.782 -19.459 1.00 96.25 114 GLY A O 1
ATOM 880 N N . PHE A 1 115 ? 8.633 10.331 -17.308 1.00 96.38 115 PHE A N 1
ATOM 881 C CA . PHE A 1 115 ? 9.910 9.645 -17.103 1.00 96.38 115 PHE A CA 1
ATOM 882 C C . PHE A 1 115 ? 9.798 8.602 -15.991 1.00 96.38 115 PHE A C 1
ATOM 884 O O . PHE A 1 115 ? 8.837 8.629 -15.220 1.00 96.38 115 PHE A O 1
ATOM 891 N N . SER A 1 116 ? 10.759 7.676 -15.937 1.00 96.94 116 SER A N 1
ATOM 892 C CA . SER A 1 116 ? 10.908 6.771 -14.797 1.00 96.94 116 SER A CA 1
ATOM 893 C C . SER A 1 116 ? 11.233 7.553 -13.531 1.00 96.94 116 SER A C 1
ATOM 895 O O . SER A 1 116 ? 11.762 8.668 -13.587 1.00 96.94 116 SER A O 1
ATOM 897 N N . ASP A 1 117 ? 10.950 6.943 -12.391 1.00 96.88 117 ASP A N 1
ATOM 898 C CA . ASP A 1 117 ? 11.344 7.501 -11.112 1.00 96.88 117 ASP A CA 1
ATOM 899 C C . ASP A 1 117 ? 12.879 7.608 -10.999 1.00 96.88 117 ASP A C 1
ATOM 901 O O . ASP A 1 117 ? 13.610 6.835 -11.627 1.00 96.88 117 ASP A O 1
ATOM 905 N N . PRO A 1 118 ? 13.398 8.567 -10.209 1.00 95.62 118 PRO A N 1
ATOM 906 C CA . PRO A 1 118 ? 14.836 8.799 -10.077 1.00 95.62 118 PRO A CA 1
ATOM 907 C C . PRO A 1 118 ? 15.543 7.812 -9.128 1.00 95.62 118 PRO A C 1
ATOM 909 O O . PRO A 1 118 ? 16.740 7.958 -8.891 1.00 95.62 118 PRO A O 1
ATOM 912 N N . TRP A 1 119 ? 14.824 6.844 -8.555 1.00 95.31 119 TRP A N 1
ATOM 913 C CA . TRP A 1 119 ? 15.344 5.841 -7.623 1.00 95.31 119 TRP A CA 1
ATOM 914 C C . TRP A 1 119 ? 15.276 4.431 -8.218 1.00 95.31 119 TRP A C 1
ATOM 916 O O . TRP A 1 119 ? 14.509 4.159 -9.141 1.00 95.31 119 TRP A O 1
ATOM 926 N N . ILE A 1 120 ? 16.076 3.534 -7.645 1.00 96.44 120 ILE A N 1
ATOM 927 C CA . ILE A 1 120 ? 16.017 2.091 -7.874 1.00 96.44 120 ILE A CA 1
ATOM 928 C C . ILE A 1 120 ? 15.398 1.453 -6.636 1.00 96.44 120 ILE A C 1
ATOM 930 O O . ILE A 1 120 ? 15.779 1.792 -5.514 1.00 96.44 120 ILE A O 1
ATOM 934 N N . VAL A 1 121 ? 14.436 0.561 -6.840 1.00 97.44 121 VAL A N 1
ATOM 935 C CA . VAL A 1 121 ? 13.738 -0.141 -5.762 1.00 97.44 121 VAL A CA 1
ATOM 936 C C . VAL A 1 121 ? 14.322 -1.539 -5.655 1.00 97.44 121 VAL A C 1
ATOM 938 O O . VAL A 1 121 ? 14.312 -2.290 -6.625 1.00 97.44 121 VAL A O 1
ATOM 941 N N . SER A 1 122 ? 14.843 -1.898 -4.492 1.00 96.62 122 SER A N 1
ATOM 942 C CA . SER A 1 122 ? 15.254 -3.269 -4.206 1.00 96.62 122 SER A CA 1
ATOM 943 C C . SER A 1 122 ? 14.080 -4.083 -3.663 1.00 96.62 122 SER A C 1
ATOM 945 O O . SER A 1 122 ? 13.117 -3.521 -3.136 1.00 96.62 122 SER A O 1
ATOM 947 N N . LYS A 1 123 ? 14.134 -5.411 -3.812 1.00 96.12 123 LYS A N 1
ATOM 948 C CA . LYS A 1 123 ? 13.014 -6.302 -3.474 1.00 96.12 123 LYS A CA 1
ATOM 949 C C . LYS A 1 123 ? 12.577 -6.158 -2.012 1.00 96.12 123 LYS A C 1
ATOM 951 O O . LYS A 1 123 ? 11.386 -6.173 -1.729 1.00 96.12 123 LYS A O 1
ATOM 956 N N . GLU A 1 124 ? 13.525 -5.978 -1.100 1.00 95.50 124 GLU A N 1
ATOM 957 C CA . GLU A 1 124 ? 13.287 -5.826 0.338 1.00 95.50 124 GLU A CA 1
ATOM 958 C C . GLU A 1 124 ? 12.528 -4.551 0.724 1.00 95.50 124 GLU A C 1
ATOM 960 O O . GLU A 1 124 ? 11.990 -4.481 1.824 1.00 95.50 124 GLU A O 1
ATOM 965 N N . ASN A 1 125 ? 12.462 -3.561 -0.169 1.00 96.81 125 ASN A N 1
ATOM 966 C CA . ASN A 1 125 ? 11.687 -2.341 0.045 1.00 96.81 125 ASN A CA 1
ATOM 967 C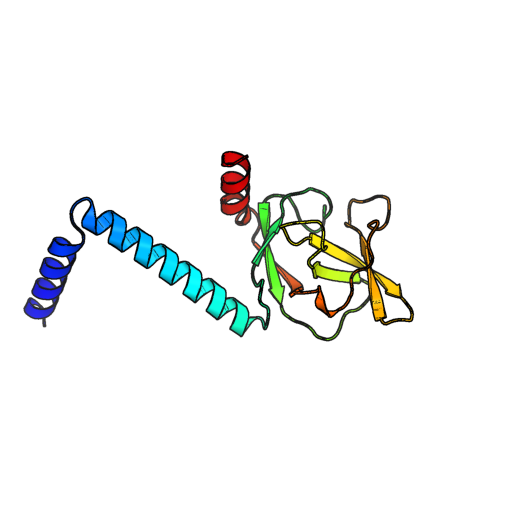 C . ASN A 1 125 ? 10.256 -2.443 -0.510 1.00 96.81 125 ASN A C 1
ATOM 969 O O . ASN A 1 125 ? 9.509 -1.471 -0.427 1.00 96.81 125 ASN A O 1
ATOM 973 N N . ILE A 1 126 ? 9.870 -3.578 -1.108 1.00 98.06 126 ILE A N 1
ATOM 974 C CA . ILE A 1 126 ? 8.541 -3.784 -1.690 1.00 98.06 126 ILE A CA 1
ATOM 975 C C . ILE A 1 126 ? 7.627 -4.468 -0.670 1.00 98.06 126 ILE A C 1
ATOM 977 O O . ILE A 1 126 ? 7.907 -5.570 -0.210 1.00 98.06 126 ILE A O 1
ATOM 981 N N . HIS A 1 127 ? 6.485 -3.845 -0.385 1.00 97.69 127 HIS A N 1
ATOM 982 C CA . HIS A 1 127 ? 5.454 -4.384 0.508 1.00 97.69 127 HIS A CA 1
ATOM 983 C C . HIS A 1 127 ? 4.513 -5.364 -0.200 1.00 97.69 127 HIS A C 1
ATOM 985 O O . HIS A 1 127 ? 3.879 -6.199 0.442 1.00 97.69 127 HIS A O 1
ATOM 991 N N . GLY A 1 128 ? 4.376 -5.250 -1.522 1.00 98.19 128 GLY A N 1
ATOM 992 C CA . GLY A 1 128 ? 3.572 -6.159 -2.332 1.00 98.19 128 GLY A CA 1
ATOM 993 C C . GLY A 1 128 ? 3.084 -5.546 -3.641 1.00 98.19 128 GLY A C 1
ATOM 994 O O . GLY A 1 128 ? 3.469 -4.438 -4.031 1.00 98.19 128 GLY A O 1
ATOM 995 N N . LYS A 1 129 ? 2.199 -6.279 -4.319 1.00 98.44 129 LYS A N 1
ATOM 996 C CA . LYS A 1 129 ? 1.506 -5.860 -5.543 1.00 98.44 129 LYS A CA 1
ATOM 997 C C . LYS A 1 129 ? 0.154 -5.244 -5.224 1.00 98.44 129 LYS A C 1
ATOM 999 O O . LYS A 1 129 ? -0.533 -5.677 -4.305 1.00 98.44 129 LYS A O 1
ATOM 1004 N N . ALA A 1 130 ? -0.264 -4.275 -6.027 1.00 98.12 130 ALA A N 1
ATOM 1005 C CA . ALA A 1 130 ? -1.631 -3.782 -6.004 1.00 98.12 130 ALA A CA 1
ATOM 1006 C C . ALA A 1 130 ? -2.589 -4.851 -6.557 1.00 98.12 130 ALA A C 1
ATOM 1008 O O . ALA A 1 130 ? -2.420 -5.308 -7.688 1.00 98.12 130 ALA A O 1
ATOM 1009 N N . SER A 1 131 ? -3.612 -5.205 -5.781 1.00 95.44 131 SER A N 1
ATOM 1010 C CA . SER A 1 131 ? -4.533 -6.306 -6.104 1.00 95.44 131 SER A CA 1
ATOM 1011 C C . SER A 1 131 ? -5.884 -5.799 -6.597 1.00 95.44 131 SER A C 1
ATOM 1013 O O . SER A 1 131 ? -6.330 -6.134 -7.692 1.00 95.44 131 SER A O 1
ATOM 1015 N N . PHE A 1 132 ? -6.550 -4.959 -5.805 1.00 95.88 132 PHE A N 1
ATOM 1016 C CA . PHE A 1 132 ? -7.809 -4.317 -6.183 1.00 95.88 132 PHE A CA 1
ATOM 1017 C C . PHE A 1 132 ? -7.958 -2.967 -5.482 1.00 95.88 132 PHE A C 1
ATOM 1019 O O . PHE A 1 132 ? -7.214 -2.648 -4.555 1.00 95.88 132 PHE A O 1
ATOM 1026 N N . LYS A 1 133 ? -8.927 -2.160 -5.925 1.00 96.75 133 LYS A N 1
ATOM 1027 C CA . LYS A 1 133 ? -9.187 -0.835 -5.358 1.00 96.75 133 LYS A CA 1
ATOM 1028 C C . LYS A 1 133 ? -10.651 -0.629 -5.007 1.00 96.75 133 LYS A C 1
ATOM 1030 O O . LYS A 1 133 ? -11.535 -1.148 -5.685 1.00 96.75 133 LYS A O 1
ATOM 1035 N N . ILE A 1 134 ? -10.886 0.205 -4.003 1.00 97.75 134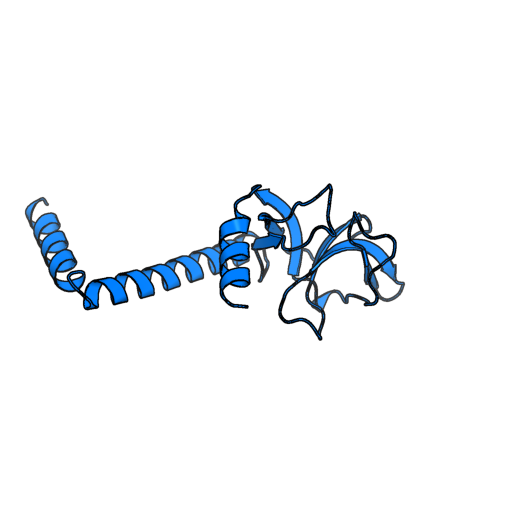 ILE A N 1
ATOM 1036 C CA . ILE A 1 134 ? -12.195 0.767 -3.684 1.00 97.75 134 ILE A CA 1
ATOM 1037 C C . ILE A 1 134 ? -12.128 2.273 -3.968 1.00 97.75 134 ILE A C 1
ATOM 1039 O O . ILE A 1 134 ? -11.424 2.994 -3.250 1.00 97.75 134 ILE A O 1
ATOM 1043 N N . PRO A 1 135 ? -12.827 2.762 -5.009 1.00 97.25 135 PRO A N 1
ATOM 1044 C CA . PRO A 1 135 ? -12.833 4.180 -5.338 1.00 97.25 135 PRO A CA 1
ATOM 1045 C C . PRO A 1 135 ? -13.331 5.047 -4.183 1.00 97.25 135 PRO A C 1
ATOM 1047 O O . PRO A 1 135 ? -14.242 4.657 -3.453 1.00 97.25 135 PRO A O 1
ATOM 1050 N N . TYR A 1 136 ? -12.745 6.234 -4.040 1.00 96.38 136 TYR A N 1
ATOM 1051 C CA . TYR A 1 136 ? -13.108 7.278 -3.068 1.00 96.38 136 TYR A CA 1
ATOM 1052 C C . TYR A 1 136 ? -12.946 6.948 -1.573 1.00 96.38 136 TYR A C 1
ATOM 1054 O O . TYR A 1 136 ? -12.916 7.871 -0.759 1.00 96.38 136 TYR A O 1
ATOM 1062 N N . LEU A 1 137 ? -12.803 5.681 -1.175 1.00 96.25 137 LEU A N 1
ATOM 1063 C CA . LEU A 1 137 ? -12.686 5.300 0.238 1.00 96.25 137 LEU A CA 1
ATOM 1064 C C . LEU A 1 137 ? -11.397 5.831 0.893 1.00 96.25 137 LEU A C 1
ATOM 1066 O O . LEU A 1 137 ? -11.364 6.110 2.092 1.00 96.25 137 LEU A O 1
ATOM 1070 N N . GLY A 1 138 ? -10.348 6.040 0.097 1.00 95.50 138 GLY A N 1
ATOM 1071 C CA . GLY A 1 138 ? -9.085 6.624 0.539 1.00 95.50 138 GLY A CA 1
ATOM 1072 C C . GLY A 1 138 ? -9.200 8.093 0.955 1.00 95.50 138 GLY A C 1
ATOM 1073 O O . GLY A 1 138 ? -8.331 8.569 1.687 1.00 95.50 138 GLY A O 1
ATOM 1074 N N . TRP A 1 139 ? -10.270 8.809 0.574 1.00 95.88 139 TRP A N 1
ATOM 1075 C CA . TRP A 1 139 ? -10.463 10.211 0.967 1.00 95.88 139 TRP A CA 1
ATOM 1076 C C . TRP A 1 139 ? -10.513 10.414 2.480 1.00 95.88 139 TRP A C 1
ATOM 1078 O O . TRP A 1 139 ? -10.056 11.450 2.950 1.00 95.88 139 TRP A O 1
ATOM 1088 N N . VAL A 1 140 ? -10.968 9.422 3.252 1.00 92.69 140 VAL A N 1
ATOM 1089 C CA . VAL A 1 140 ? -10.943 9.489 4.724 1.00 92.69 140 VAL A CA 1
ATOM 1090 C C . VAL A 1 140 ? -9.516 9.719 5.234 1.00 92.69 140 VAL A C 1
ATOM 1092 O O . VAL A 1 140 ? -9.288 10.592 6.069 1.00 92.69 140 VAL A O 1
ATOM 1095 N N . LYS A 1 141 ? -8.539 8.979 4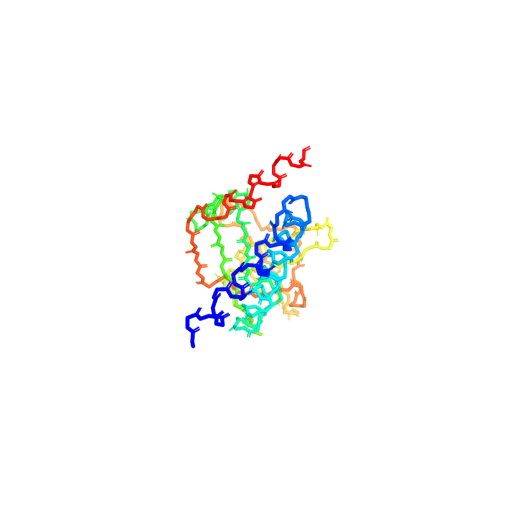.691 1.00 90.94 141 LYS A N 1
ATOM 1096 C CA . LYS A 1 141 ? -7.120 9.123 5.046 1.00 90.94 141 LYS A CA 1
ATOM 1097 C C . LYS A 1 141 ? -6.511 10.387 4.437 1.00 90.94 141 LYS A C 1
ATOM 1099 O O . LYS A 1 141 ? -5.754 11.072 5.114 1.00 90.94 141 LYS A O 1
ATOM 1104 N N . VAL A 1 142 ? -6.841 10.703 3.183 1.00 92.81 142 VAL A N 1
ATOM 1105 C CA . VAL A 1 142 ? -6.307 11.887 2.484 1.00 92.81 142 VAL A CA 1
ATOM 1106 C C . VAL A 1 142 ? -6.705 13.178 3.200 1.00 92.81 142 VAL A C 1
ATOM 1108 O O . VAL A 1 142 ? -5.826 13.970 3.521 1.00 92.81 142 VAL A O 1
ATOM 1111 N N . LEU A 1 143 ? -7.991 13.357 3.518 1.00 93.19 143 LEU A N 1
ATOM 1112 C CA . LEU A 1 143 ? -8.488 14.547 4.217 1.00 93.19 143 LEU A CA 1
ATOM 1113 C C . LEU A 1 143 ? -7.862 14.696 5.604 1.00 93.19 143 LEU A C 1
ATOM 1115 O O . LEU A 1 143 ? -7.533 15.802 6.015 1.00 93.19 143 LEU A O 1
ATOM 1119 N N . PHE A 1 144 ? -7.674 13.584 6.319 1.00 90.12 144 PHE A N 1
ATOM 1120 C CA . PHE A 1 144 ? -7.013 13.604 7.620 1.00 90.12 144 PHE A CA 1
ATOM 1121 C C . PHE A 1 144 ? -5.556 14.076 7.518 1.00 90.12 144 PHE A C 1
ATOM 1123 O O . PHE A 1 144 ? -5.128 14.891 8.326 1.00 90.12 144 PHE A O 1
ATOM 1130 N N . ILE A 1 145 ? -4.804 13.603 6.518 1.00 86.94 145 ILE A N 1
ATOM 1131 C CA . ILE A 1 145 ? -3.417 14.036 6.290 1.00 86.94 145 ILE A CA 1
ATOM 1132 C C . ILE A 1 145 ? -3.365 15.514 5.891 1.00 86.94 145 ILE A C 1
ATOM 1134 O O . ILE A 1 145 ? -2.552 16.250 6.440 1.00 86.94 145 ILE A O 1
ATOM 1138 N N . GLU A 1 146 ? -4.230 15.951 4.973 1.00 89.00 146 GLU A N 1
ATOM 1139 C CA . GLU A 1 146 ? -4.293 17.351 4.527 1.00 89.00 146 GLU A CA 1
ATOM 1140 C C . GLU A 1 146 ? -4.682 18.316 5.654 1.00 89.00 146 GLU A C 1
ATOM 1142 O O . GLU A 1 146 ? -4.229 19.451 5.658 1.00 89.00 146 GLU A O 1
ATOM 1147 N N . LEU A 1 147 ? -5.488 17.876 6.625 1.00 90.00 147 LEU A N 1
ATOM 1148 C CA . LEU A 1 147 ? -5.865 18.686 7.788 1.00 90.00 147 LEU A CA 1
ATOM 1149 C C . LEU A 1 147 ? -4.710 18.884 8.788 1.00 90.00 147 LEU A C 1
ATOM 1151 O O . LEU A 1 147 ? -4.730 19.836 9.565 1.00 90.00 147 LEU A O 1
ATOM 1155 N N . LEU A 1 148 ? -3.744 17.963 8.819 1.00 81.94 148 LEU A N 1
ATOM 1156 C CA . LEU A 1 148 ? -2.641 17.954 9.786 1.00 81.94 148 LEU A CA 1
ATOM 1157 C C . LEU A 1 148 ? -1.350 18.608 9.264 1.00 81.94 148 LEU A C 1
ATOM 1159 O O . LEU A 1 148 ? -0.356 18.625 9.994 1.00 81.94 148 LEU A O 1
ATOM 1163 N N . GLN A 1 149 ? -1.351 19.103 8.025 1.00 74.50 149 GLN A N 1
ATOM 1164 C CA . GLN A 1 149 ? -0.232 19.795 7.373 1.00 74.50 149 GLN A CA 1
ATOM 1165 C C . GLN A 1 149 ? -0.514 21.292 7.263 1.00 74.50 149 GLN A C 1
ATOM 1167 O O . GLN A 1 149 ? 0.448 22.066 7.463 1.00 74.50 149 GLN A O 1
#

pLDDT: mean 94.22, std 4.89, range [74.5, 98.62]

Foldseek 3Di:
DVVVVVVVVVVLCVCLPDPSVVVVVVVVVVVVVVCVQVVQCVVQVFNPQWDAACDCLQPPNDDHQKIWGFHADPDDDQQFWWWFDDVVDPHIDTFGFHDADPVRWTWTGRPNDPDIDPDIHDPVRTRGTTDDIDHNNSVVVNVVVVVVD

Sequence (149 aa):
MIDALKKVSDTWNKYTQGTAGIIIYVVVGFLVAYLVNTGMGMAFDTDTPMVAVFSQSMVPTFYKGDLVFVTGSDDYSTGDIIVFDVGNKNYPIIHRVFSIEDDGSFRTKGDNNGFSDPWIVSKENIHGKASFKIPYLGWVKVLFIELLQ

Nearest PDB structures (foldseek):
  3fdr-assembly1_A  TM=7.247E-01  e=2.899E-02  Homo sapiens
  4b9w-assembly1_A  TM=6.656E-01  e=6.238E-02  Mus musculus
  5j39-assembly2_B  TM=6.672E-01  e=9.425E-02  Homo sapiens
  4b9w-assembly1_B  TM=5.491E-01  e=3.459E-02  Mus musculus
  1t7d-assembly2_A  TM=5.370E-01  e=1.270E-02  Escherichia coli

Solvent-accessible surface area (backbone atoms only — not comparable to full-atom values): 8130 Å² total; per-residue (Å²): 109,71,68,58,52,49,52,50,51,55,52,48,51,66,57,52,45,69,71,59,13,54,52,50,51,51,52,51,49,54,49,51,52,50,50,51,53,53,52,42,12,67,75,29,58,16,91,55,32,65,47,60,37,80,54,64,42,32,34,89,83,41,49,58,16,22,25,35,31,27,28,38,65,95,75,86,54,71,70,41,40,36,34,28,58,47,100,93,52,99,59,71,46,72,30,26,29,68,40,70,46,97,89,66,30,33,35,34,22,32,72,55,46,97,56,66,53,99,59,78,42,48,69,91,42,49,46,18,33,64,73,53,71,44,78,59,64,12,36,67,58,50,55,54,54,64,73,75,108

Mean predicted aligned error: 5.07 Å

Secondary structure (DSSP, 8-state):
-HHHHHHHHHHHHHHSSHHHHHHHHHHHHHHHHHHHHHHHHHHHT-S--EEE--SSTTTTTS-TT-EEEEE--S---TT-EEEE--TT-SS-EEEEEEEE-TTS-EEEE-TT-SS--SSEE-GGGEEEEEEEEETTTTHHHHHHHHHT-

Radius of gyration: 20.6 Å; Cα contacts (8 Å, |Δi|>4): 245; chains: 1; bounding box: 54×35×53 Å